Protein AF-A0A0U4FAV2-F1 (afdb_monomer_lite)

Radius of gyration: 11.98 Å; chains: 1; bounding box: 29×25×29 Å

Sequence (83 aa):
MVPISIEAFVNKHCKNNPEENPNQLRKDLKQAVKDKKNGETCFNCGQEIWAIGSAVAYQSCFSCLTGEADSSEDYEINEVCWS

Structure (mmCIF, N/CA/C/O backbone):
data_AF-A0A0U4FAV2-F1
#
_entry.id   AF-A0A0U4FAV2-F1
#
loop_
_atom_site.group_PDB
_atom_site.id
_atom_site.type_symbol
_atom_site.label_atom_id
_atom_site.label_alt_id
_atom_site.label_comp_id
_atom_site.label_asym_id
_atom_site.label_entity_id
_atom_site.label_seq_id
_atom_site.pdbx_PDB_ins_code
_atom_site.Cartn_x
_atom_site.Cartn_y
_atom_site.Cartn_z
_atom_site.occupancy
_atom_site.B_iso_or_equiv
_atom_site.auth_seq_id
_atom_site.auth_comp_id
_atom_site.auth_asym_id
_atom_site.auth_atom_id
_atom_site.pdbx_PDB_model_num
ATOM 1 N N . MET A 1 1 ? -10.835 -2.474 -3.256 1.00 94.06 1 MET A N 1
ATOM 2 C CA . MET A 1 1 ? -9.421 -2.796 -3.480 1.00 94.06 1 MET A CA 1
ATOM 3 C C . MET A 1 1 ? -9.269 -4.276 -3.762 1.00 94.06 1 MET A C 1
ATOM 5 O O . MET A 1 1 ? -9.997 -5.094 -3.206 1.00 94.06 1 MET A O 1
ATOM 9 N N . VAL A 1 2 ? -8.324 -4.607 -4.634 1.00 97.56 2 VAL A N 1
ATOM 10 C CA . VAL A 1 2 ? -7.955 -5.958 -5.039 1.00 97.56 2 VAL A CA 1
ATOM 11 C C . VAL A 1 2 ? -6.775 -6.433 -4.178 1.00 97.56 2 VAL A C 1
ATOM 13 O O . VAL A 1 2 ? -5.725 -5.787 -4.171 1.00 97.56 2 VAL A O 1
ATOM 16 N N . PRO A 1 3 ? -6.891 -7.563 -3.463 1.00 97.94 3 PRO A N 1
ATOM 17 C CA . PRO A 1 3 ? -5.820 -8.050 -2.602 1.00 97.94 3 PRO A CA 1
ATOM 18 C C . PRO A 1 3 ? -4.605 -8.525 -3.425 1.00 97.94 3 PRO A C 1
ATOM 20 O O . PRO A 1 3 ? -4.745 -9.287 -4.386 1.00 97.94 3 PRO A O 1
ATOM 23 N N . ILE A 1 4 ? -3.397 -8.093 -3.044 1.00 98.50 4 ILE A N 1
ATOM 24 C CA . ILE A 1 4 ? -2.114 -8.566 -3.589 1.00 98.50 4 ILE A CA 1
ATOM 25 C C . ILE A 1 4 ? -1.094 -8.875 -2.477 1.00 98.50 4 ILE A C 1
ATOM 27 O O . ILE A 1 4 ? -1.084 -8.257 -1.413 1.00 98.50 4 ILE A O 1
ATOM 31 N N . SER A 1 5 ? -0.189 -9.834 -2.697 1.00 98.69 5 SER A N 1
ATOM 32 C CA . SER A 1 5 ? 0.926 -10.060 -1.766 1.00 98.69 5 SER A CA 1
ATOM 33 C C . SER A 1 5 ? 2.032 -9.014 -1.947 1.00 98.69 5 SER A C 1
ATOM 35 O O . SER A 1 5 ? 2.206 -8.469 -3.038 1.00 98.69 5 SER A O 1
ATOM 37 N N . ILE A 1 6 ? 2.837 -8.785 -0.902 1.00 98.69 6 ILE A N 1
ATOM 38 C CA . ILE A 1 6 ? 3.991 -7.871 -0.971 1.00 98.69 6 ILE A CA 1
ATOM 39 C C . ILE A 1 6 ? 4.925 -8.252 -2.127 1.00 98.69 6 ILE A C 1
ATOM 41 O O . ILE A 1 6 ? 5.247 -7.403 -2.951 1.00 98.69 6 ILE A O 1
ATOM 45 N N . GLU A 1 7 ? 5.323 -9.524 -2.244 1.00 98.62 7 GLU A N 1
ATOM 46 C CA . GLU A 1 7 ? 6.240 -9.946 -3.316 1.00 98.62 7 GLU A CA 1
ATOM 47 C C . GLU A 1 7 ? 5.625 -9.792 -4.713 1.00 98.62 7 GLU A C 1
ATOM 49 O O . GLU A 1 7 ? 6.317 -9.393 -5.647 1.00 98.62 7 GLU A O 1
ATOM 54 N N . ALA A 1 8 ? 4.328 -10.078 -4.880 1.00 98.62 8 ALA A N 1
ATOM 55 C CA . ALA A 1 8 ? 3.669 -9.904 -6.171 1.00 98.62 8 ALA A CA 1
ATOM 56 C C . ALA A 1 8 ? 3.613 -8.424 -6.577 1.00 98.62 8 ALA A C 1
ATOM 58 O O . ALA A 1 8 ? 3.885 -8.104 -7.737 1.00 98.62 8 ALA A O 1
ATOM 59 N N . PHE A 1 9 ? 3.328 -7.525 -5.629 1.00 98.56 9 PHE A N 1
ATOM 60 C CA . PHE A 1 9 ? 3.355 -6.089 -5.887 1.00 98.56 9 PHE A CA 1
ATOM 61 C C . PHE A 1 9 ? 4.770 -5.594 -6.204 1.00 98.56 9 PHE A C 1
ATOM 63 O O . PHE A 1 9 ? 4.946 -4.938 -7.226 1.00 98.56 9 PHE A O 1
ATOM 70 N N . VAL A 1 10 ? 5.783 -5.964 -5.406 1.00 98.62 10 VAL A N 1
ATOM 71 C CA . VAL A 1 10 ? 7.194 -5.599 -5.647 1.00 98.62 10 VAL A CA 1
ATOM 72 C C . VAL A 1 10 ? 7.630 -6.021 -7.050 1.00 98.62 10 VAL A C 1
ATOM 74 O O . VAL A 1 10 ? 8.134 -5.200 -7.813 1.00 98.62 10 VAL A O 1
ATOM 77 N N . ASN A 1 11 ? 7.365 -7.271 -7.440 1.00 98.31 11 ASN A N 1
ATOM 78 C CA . ASN A 1 11 ? 7.718 -7.769 -8.770 1.00 98.31 11 ASN A CA 1
ATOM 79 C C . ASN A 1 11 ? 7.012 -6.990 -9.890 1.00 98.31 11 ASN A C 1
ATOM 81 O O . ASN A 1 11 ? 7.633 -6.651 -10.897 1.00 98.31 11 ASN A O 1
ATOM 85 N N . LYS A 1 12 ? 5.713 -6.700 -9.731 1.00 98.06 12 LYS A N 1
ATOM 86 C CA . LYS A 1 12 ? 4.930 -5.949 -10.722 1.00 98.06 12 LYS A CA 1
ATOM 87 C C . LYS A 1 12 ? 5.401 -4.498 -10.835 1.00 98.06 12 LYS A C 1
ATOM 89 O O . LYS A 1 12 ? 5.503 -3.986 -11.946 1.00 98.06 12 LYS A O 1
ATOM 94 N N . HIS A 1 13 ? 5.678 -3.856 -9.704 1.00 97.69 13 HIS A N 1
ATOM 95 C CA . HIS A 1 13 ? 6.083 -2.460 -9.620 1.00 97.69 13 HIS A CA 1
ATOM 96 C C . HIS A 1 13 ? 7.496 -2.259 -10.180 1.00 97.69 13 HIS A C 1
ATOM 98 O O . HIS A 1 13 ? 7.667 -1.489 -11.118 1.00 97.69 13 HIS A O 1
ATOM 104 N N . CYS A 1 14 ? 8.490 -3.018 -9.710 1.00 97.88 14 CYS A N 1
ATOM 105 C CA . CYS A 1 14 ? 9.876 -2.896 -10.180 1.00 97.88 14 CYS A CA 1
ATOM 106 C C . CYS A 1 14 ? 10.059 -3.316 -11.649 1.00 97.88 14 CYS A C 1
ATOM 108 O O . CYS A 1 14 ? 10.987 -2.860 -12.308 1.00 97.88 14 CYS A O 1
ATOM 110 N N . LYS A 1 15 ? 9.172 -4.158 -12.204 1.00 97.81 15 LYS A N 1
ATOM 111 C CA . LYS A 1 15 ? 9.169 -4.444 -13.650 1.00 97.81 15 LYS A CA 1
ATOM 112 C C . LYS A 1 15 ? 8.865 -3.194 -14.485 1.00 97.81 15 LYS A C 1
ATOM 114 O O . LYS A 1 15 ? 9.385 -3.072 -15.590 1.00 97.81 15 LYS A O 1
ATOM 119 N N . ASN A 1 16 ? 8.009 -2.310 -13.977 1.00 97.12 16 ASN A N 1
ATOM 120 C CA . ASN A 1 16 ? 7.602 -1.086 -14.664 1.00 97.12 16 ASN A CA 1
ATOM 121 C C . ASN A 1 16 ? 8.453 0.131 -14.259 1.00 97.12 16 ASN A C 1
ATOM 123 O O . ASN A 1 16 ? 8.532 1.071 -15.040 1.00 97.12 16 ASN A O 1
ATOM 127 N N . ASN A 1 17 ? 9.101 0.082 -13.090 1.00 96.69 17 ASN A N 1
ATOM 128 C CA . ASN A 1 17 ? 9.975 1.122 -12.542 1.00 96.69 17 ASN A CA 1
ATOM 129 C C . ASN A 1 17 ? 11.358 0.503 -12.231 1.00 96.69 17 ASN A C 1
ATOM 131 O O . ASN A 1 17 ? 11.606 0.096 -11.093 1.00 96.69 17 ASN A O 1
ATOM 135 N N . PRO A 1 18 ? 12.234 0.315 -13.237 1.00 94.88 18 PRO A N 1
ATOM 136 C CA . PRO A 1 18 ? 13.499 -0.413 -13.084 1.00 94.88 18 PRO A CA 1
ATOM 137 C C . PRO A 1 18 ? 14.527 0.279 -12.172 1.00 94.88 18 PRO A C 1
ATOM 139 O O . PRO A 1 18 ? 15.470 -0.366 -11.715 1.00 94.88 18 PRO A O 1
ATOM 142 N N . GLU A 1 19 ? 14.366 1.574 -11.913 1.00 96.88 19 GLU A N 1
ATOM 143 C CA . GLU A 1 19 ? 15.151 2.357 -10.956 1.00 96.88 19 GLU A CA 1
ATOM 144 C C . GLU A 1 19 ? 14.759 2.113 -9.490 1.00 96.88 19 GLU A C 1
ATOM 146 O O . GLU A 1 19 ? 15.534 2.435 -8.588 1.00 96.88 19 GLU A O 1
ATOM 151 N N . GLU A 1 20 ? 13.584 1.527 -9.247 1.00 97.12 20 GLU A N 1
ATOM 152 C CA . GLU A 1 20 ? 13.080 1.244 -7.907 1.00 97.12 20 GLU A CA 1
ATOM 153 C C . GLU A 1 20 ? 13.910 0.145 -7.231 1.00 97.12 20 GLU A C 1
ATOM 155 O O . GLU A 1 20 ? 14.215 -0.895 -7.823 1.00 97.12 20 GLU A O 1
ATOM 160 N N . ASN A 1 21 ? 14.240 0.325 -5.950 1.00 97.88 21 ASN A N 1
ATOM 161 C CA . ASN A 1 21 ? 14.980 -0.686 -5.203 1.00 97.88 21 ASN A CA 1
ATOM 162 C C . ASN A 1 21 ? 14.008 -1.708 -4.580 1.00 97.88 21 ASN A C 1
ATOM 164 O O . ASN A 1 21 ? 13.350 -1.395 -3.584 1.00 97.88 21 ASN A O 1
ATOM 168 N N . PRO A 1 22 ? 13.976 -2.971 -5.049 1.00 98.19 22 PRO A N 1
ATOM 169 C CA . PRO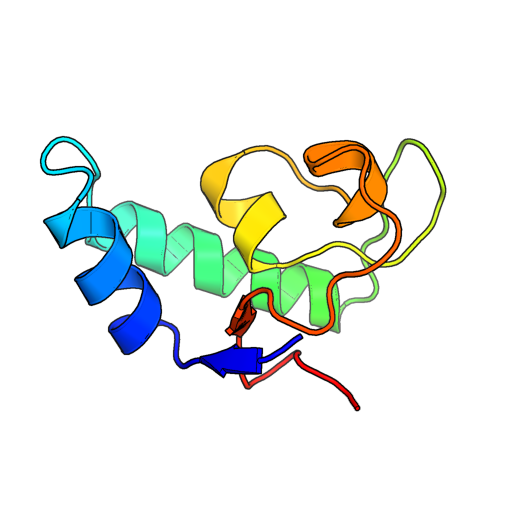 A 1 22 ? 12.995 -3.953 -4.585 1.00 98.19 22 PRO A CA 1
ATOM 170 C C . PRO A 1 22 ? 13.134 -4.295 -3.096 1.00 98.19 22 PRO A C 1
ATOM 172 O O . PRO A 1 22 ? 12.155 -4.659 -2.444 1.00 98.19 22 PRO A O 1
ATOM 175 N N . ASN A 1 23 ? 14.341 -4.194 -2.530 1.00 98.38 23 ASN A N 1
ATOM 176 C CA . ASN A 1 23 ? 14.558 -4.465 -1.110 1.00 98.38 23 ASN A CA 1
ATOM 177 C C . ASN A 1 23 ? 14.041 -3.330 -0.228 1.00 98.38 23 ASN A C 1
ATOM 179 O O . ASN A 1 23 ? 13.501 -3.606 0.845 1.00 98.38 23 ASN A O 1
ATOM 183 N N . GLN A 1 24 ? 14.194 -2.088 -0.689 1.00 98.50 24 GLN A N 1
ATOM 184 C CA . GLN A 1 24 ? 13.685 -0.914 0.008 1.00 98.50 24 GLN A CA 1
ATOM 185 C C . GLN A 1 24 ? 12.155 -0.879 -0.069 1.00 98.50 24 GLN A C 1
ATOM 187 O O . GLN A 1 24 ? 1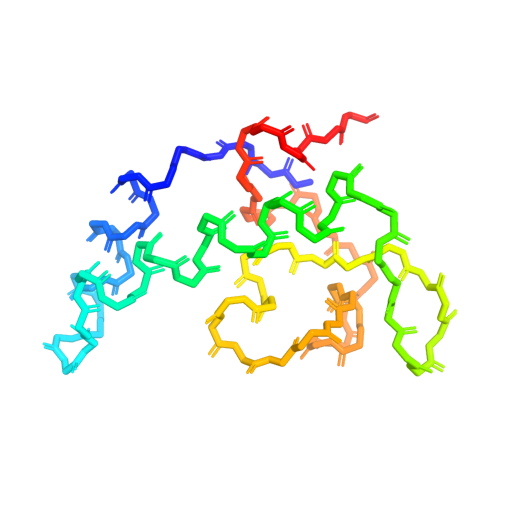1.511 -0.916 0.976 1.00 98.50 24 GLN A O 1
ATOM 192 N N . LEU A 1 25 ? 11.579 -1.026 -1.267 1.00 98.56 25 LEU A N 1
ATOM 193 C CA . LEU A 1 25 ? 10.128 -1.106 -1.458 1.00 98.56 25 LEU A CA 1
ATOM 194 C C . LEU A 1 25 ? 9.483 -2.203 -0.594 1.00 98.56 25 LEU A C 1
ATOM 196 O O . LEU A 1 25 ? 8.466 -1.983 0.060 1.00 98.56 25 LEU A O 1
ATOM 200 N N . ARG A 1 26 ? 10.094 -3.394 -0.518 1.00 98.75 26 ARG A N 1
ATOM 201 C CA . ARG A 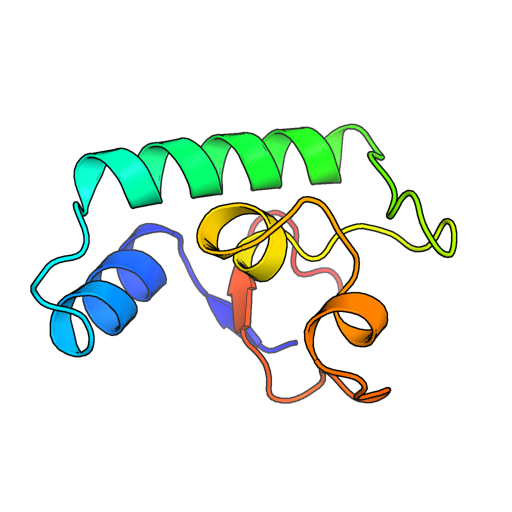1 26 ? 9.611 -4.477 0.357 1.00 98.75 26 ARG A CA 1
ATOM 202 C C . ARG A 1 26 ? 9.606 -4.076 1.834 1.00 98.75 26 ARG A C 1
ATOM 204 O O . ARG A 1 26 ? 8.707 -4.482 2.571 1.00 98.75 26 ARG A O 1
ATOM 211 N N . LYS A 1 27 ? 10.633 -3.356 2.291 1.00 98.75 27 LYS A N 1
ATOM 212 C CA . LYS A 1 27 ? 10.730 -2.882 3.677 1.00 98.75 27 LYS A CA 1
ATOM 213 C C . LYS A 1 27 ? 9.640 -1.850 3.964 1.00 98.75 27 LYS A C 1
ATOM 215 O O . LYS A 1 27 ? 8.974 -1.969 4.990 1.00 98.75 27 LYS A O 1
ATOM 220 N N . ASP A 1 28 ? 9.425 -0.923 3.042 1.00 98.69 28 ASP A N 1
ATOM 221 C CA . ASP A 1 28 ? 8.452 0.158 3.197 1.00 98.69 28 ASP A CA 1
ATOM 222 C C . ASP A 1 28 ? 7.016 -0.376 3.172 1.00 98.69 28 ASP A C 1
ATOM 224 O O . ASP A 1 28 ? 6.217 -0.020 4.033 1.00 98.69 28 ASP A O 1
ATOM 228 N N . LEU A 1 29 ? 6.714 -1.355 2.312 1.00 98.81 29 LEU A N 1
ATOM 229 C CA . LEU A 1 29 ? 5.422 -2.055 2.321 1.00 98.81 29 LEU A CA 1
ATOM 230 C C . LEU A 1 29 ? 5.156 -2.777 3.646 1.00 98.81 29 LEU A C 1
ATOM 232 O O . LEU A 1 29 ? 4.054 -2.697 4.183 1.00 98.81 29 LEU A O 1
ATOM 236 N N . LYS A 1 30 ? 6.155 -3.472 4.208 1.00 98.75 30 LYS A N 1
ATOM 237 C CA . LYS A 1 30 ? 6.010 -4.130 5.520 1.00 98.75 30 LYS A CA 1
ATOM 238 C C . LYS A 1 30 ? 5.747 -3.121 6.635 1.00 98.75 30 LYS A C 1
ATOM 240 O O . LYS A 1 30 ? 4.981 -3.419 7.550 1.00 98.75 30 LYS A O 1
ATOM 245 N N . GLN A 1 31 ? 6.390 -1.959 6.563 1.00 98.75 31 GLN A N 1
ATOM 246 C CA . GLN A 1 31 ? 6.191 -0.884 7.524 1.00 98.75 31 GLN A CA 1
ATOM 247 C C . GLN A 1 31 ? 4.783 -0.289 7.384 1.00 98.75 31 GLN A C 1
ATOM 249 O O . GLN A 1 31 ? 4.038 -0.314 8.356 1.00 98.75 31 GLN A O 1
ATOM 254 N N . ALA A 1 32 ? 4.350 0.070 6.174 1.00 98.50 32 ALA A N 1
ATOM 255 C CA . ALA A 1 32 ? 3.010 0.600 5.922 1.00 98.50 32 ALA A CA 1
ATOM 256 C C . ALA A 1 32 ? 1.885 -0.380 6.315 1.00 98.50 32 ALA A C 1
ATOM 258 O O . ALA A 1 32 ? 0.864 0.025 6.865 1.00 98.50 32 ALA A O 1
ATO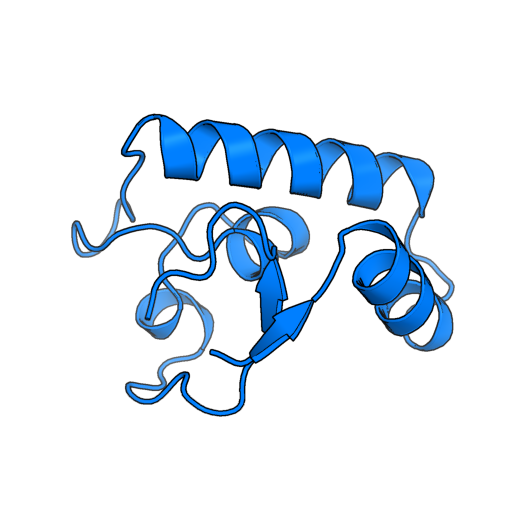M 259 N N . VAL A 1 33 ? 2.078 -1.688 6.101 1.00 98.62 33 VAL A N 1
ATOM 260 C CA . VAL A 1 33 ? 1.160 -2.734 6.591 1.00 98.62 33 VAL A CA 1
ATOM 261 C 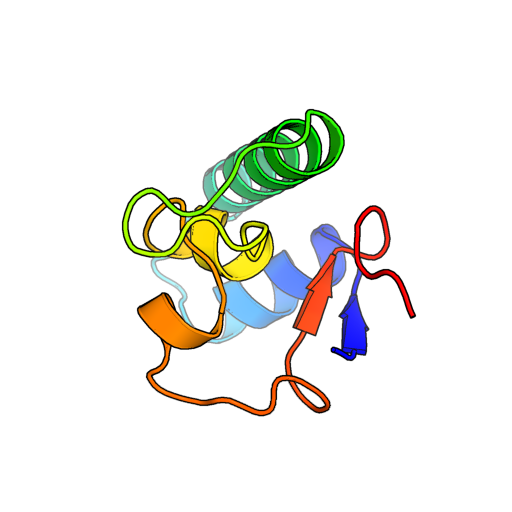C . VAL A 1 33 ? 1.070 -2.725 8.115 1.00 98.62 33 VAL A C 1
ATOM 263 O O . VAL A 1 33 ? -0.022 -2.845 8.669 1.00 98.62 33 VAL A O 1
ATOM 266 N N . LYS A 1 34 ? 2.206 -2.607 8.809 1.00 98.62 34 LYS A N 1
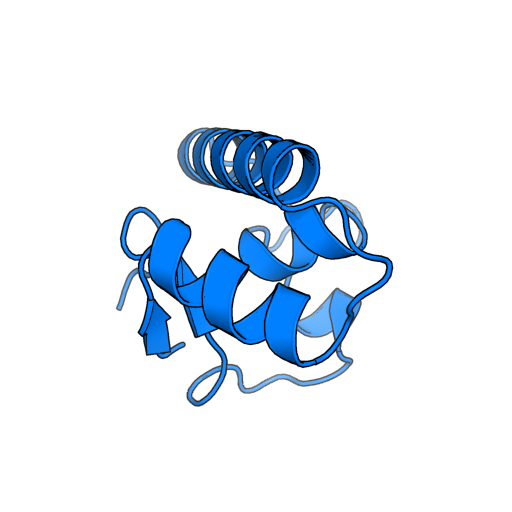ATOM 267 C CA . LYS A 1 34 ? 2.241 -2.527 10.273 1.00 98.62 34 LYS A CA 1
ATOM 268 C C . LYS A 1 34 ? 1.542 -1.260 10.769 1.00 98.62 34 LYS A C 1
ATOM 270 O O . LYS A 1 34 ? 0.762 -1.347 11.709 1.00 98.62 34 LYS A O 1
ATOM 275 N N . ASP A 1 35 ? 1.797 -0.128 10.130 1.00 98.31 35 ASP A N 1
ATOM 276 C CA . ASP A 1 35 ? 1.214 1.169 10.478 1.00 98.31 35 ASP A CA 1
ATOM 277 C C . ASP A 1 35 ? -0.308 1.141 10.314 1.00 98.31 35 ASP A C 1
ATOM 279 O O . ASP A 1 35 ? -1.043 1.448 11.253 1.00 98.31 35 ASP A O 1
ATOM 283 N N . LYS A 1 36 ? -0.797 0.605 9.191 1.00 97.81 36 LYS A N 1
ATOM 284 C CA . LYS A 1 36 ? -2.233 0.412 8.964 1.00 97.81 36 LYS A CA 1
ATOM 285 C C . LYS A 1 36 ? -2.865 -0.516 10.009 1.00 97.81 36 LYS A C 1
ATOM 287 O O . LYS A 1 36 ? -3.900 -0.186 10.575 1.00 97.81 36 LYS A O 1
ATOM 292 N N . LYS A 1 37 ? -2.214 -1.635 10.356 1.00 97.75 37 LYS A N 1
ATOM 293 C CA . LYS A 1 37 ? -2.675 -2.534 11.440 1.00 97.75 37 LYS A CA 1
ATOM 294 C C . LYS A 1 37 ? -2.705 -1.868 12.818 1.00 97.75 37 LYS A C 1
ATOM 296 O O . LYS A 1 37 ? -3.484 -2.294 13.666 1.00 97.75 37 LYS A O 1
ATOM 301 N N . ASN A 1 38 ? -1.865 -0.861 13.050 1.00 98.06 38 ASN A N 1
ATOM 302 C CA . ASN A 1 38 ? -1.844 -0.094 14.295 1.00 98.06 38 ASN A CA 1
ATOM 303 C C . ASN A 1 38 ? -2.893 1.032 14.324 1.00 98.06 38 ASN A C 1
ATOM 305 O O . ASN A 1 38 ? -3.003 1.715 15.339 1.00 98.06 38 ASN A O 1
ATOM 309 N N . GLY A 1 39 ? -3.671 1.210 13.251 1.00 97.12 39 GLY A N 1
ATOM 310 C CA . GLY A 1 39 ? -4.697 2.245 13.159 1.00 97.12 39 GLY A CA 1
ATOM 311 C C . GLY A 1 39 ? -4.147 3.624 12.801 1.00 97.12 39 GLY A C 1
ATOM 312 O O . GLY A 1 39 ? -4.781 4.627 13.125 1.00 97.12 39 GLY A O 1
ATOM 313 N N . GLU A 1 40 ? -2.977 3.696 12.159 1.00 97.94 40 GLU A N 1
ATOM 314 C CA . GLU A 1 40 ? -2.479 4.955 11.604 1.00 97.94 40 GLU A CA 1
ATOM 315 C C . GLU A 1 40 ? -3.462 5.505 10.559 1.00 97.94 40 GLU A C 1
ATOM 317 O O . GLU A 1 40 ? -4.041 4.771 9.751 1.00 97.94 40 GLU A O 1
ATOM 322 N N . THR A 1 41 ? -3.653 6.824 10.571 1.00 97.94 41 THR A N 1
ATOM 323 C CA . THR A 1 41 ? -4.644 7.510 9.732 1.00 97.94 41 THR A CA 1
ATOM 324 C C . THR A 1 41 ? -4.001 8.591 8.873 1.00 97.94 41 THR A C 1
ATOM 326 O O . THR A 1 41 ? -2.915 9.103 9.149 1.00 97.94 41 THR A O 1
ATOM 329 N N . CYS A 1 42 ? -4.677 8.944 7.786 1.00 97.75 42 CYS A N 1
ATOM 330 C CA . CYS A 1 42 ? -4.293 10.030 6.908 1.00 97.75 42 CYS A CA 1
ATOM 331 C C . CYS A 1 42 ? -4.354 11.357 7.663 1.00 97.75 42 CYS A C 1
ATOM 333 O O . CYS A 1 42 ? -5.426 11.790 8.083 1.00 97.75 42 CYS A O 1
ATOM 335 N N . PHE A 1 43 ? -3.220 12.051 7.749 1.00 94.31 43 PHE A N 1
ATOM 336 C CA . PHE A 1 43 ? -3.127 13.344 8.428 1.00 94.31 43 PHE A CA 1
ATOM 337 C C . PHE A 1 43 ? -4.108 14.398 7.882 1.00 94.31 43 PHE A C 1
ATOM 339 O O . PHE A 1 43 ? -4.571 15.256 8.626 1.00 94.31 43 PHE A O 1
ATOM 346 N N . ASN A 1 44 ? -4.441 14.334 6.588 1.00 95.62 44 ASN A N 1
ATOM 347 C CA . ASN A 1 44 ? -5.285 15.335 5.940 1.00 95.62 44 ASN A CA 1
ATOM 348 C C . ASN A 1 44 ? -6.788 15.156 6.222 1.00 95.62 44 ASN A C 1
ATOM 350 O O . ASN A 1 44 ? -7.510 16.142 6.327 1.00 95.62 44 ASN A O 1
ATOM 354 N N . CYS A 1 45 ? -7.278 13.916 6.316 1.00 96.88 45 CYS A N 1
ATOM 355 C CA . CYS A 1 45 ? -8.722 13.648 6.384 1.00 96.88 45 CYS A CA 1
ATOM 356 C C . CYS A 1 45 ? -9.152 12.664 7.482 1.00 96.88 45 CYS A C 1
ATOM 358 O O . CYS A 1 45 ? -10.346 12.427 7.647 1.00 96.88 45 CYS A O 1
ATOM 360 N N . GLY A 1 46 ? -8.208 12.074 8.218 1.00 97.19 46 GLY A N 1
ATOM 361 C CA . GLY A 1 46 ? -8.474 11.112 9.290 1.00 97.19 46 GLY A CA 1
ATOM 362 C C . GLY A 1 46 ? -8.952 9.733 8.826 1.00 97.19 46 GLY A C 1
ATOM 363 O O . GLY A 1 46 ? -9.181 8.867 9.665 1.00 97.19 46 GLY A O 1
ATOM 364 N N . GLN A 1 47 ? -9.100 9.498 7.518 1.00 96.50 47 GLN A N 1
ATOM 365 C CA . GLN A 1 47 ? -9.386 8.163 6.992 1.00 96.50 47 GLN A CA 1
ATOM 366 C C . GLN A 1 47 ? -8.197 7.229 7.198 1.00 96.50 47 GLN A C 1
ATOM 368 O O . GLN A 1 47 ? -7.055 7.672 7.292 1.00 96.50 47 GLN A O 1
ATOM 373 N N . GLU A 1 48 ? -8.456 5.930 7.207 1.00 96.44 48 GLU A N 1
ATOM 374 C CA . GLU A 1 48 ? -7.400 4.928 7.237 1.00 96.44 48 GLU A CA 1
ATOM 375 C C . GLU A 1 48 ? -6.419 5.089 6.064 1.00 96.44 48 GLU A C 1
ATOM 377 O O . GLU A 1 48 ? -6.805 5.436 4.942 1.00 96.44 48 GLU A O 1
ATOM 382 N N . ILE A 1 49 ? -5.132 4.852 6.325 1.00 98.12 49 ILE A N 1
ATOM 383 C CA . ILE A 1 49 ? -4.110 4.916 5.281 1.00 98.12 49 ILE A CA 1
ATOM 384 C C . ILE A 1 49 ? -4.280 3.797 4.246 1.00 98.12 49 ILE A C 1
ATOM 386 O O . ILE A 1 49 ? -4.740 2.697 4.543 1.00 98.12 49 ILE A O 1
ATOM 390 N N . TRP A 1 50 ? -3.844 4.058 3.017 1.00 98.00 50 TRP A N 1
ATOM 391 C CA . TRP A 1 50 ? -3.683 3.031 1.991 1.00 98.00 50 TRP A CA 1
ATOM 392 C C . TRP A 1 50 ? -2.238 2.534 2.042 1.00 98.00 50 TRP A C 1
ATOM 394 O O . TRP A 1 50 ? -1.319 3.326 1.826 1.00 98.00 50 TRP A O 1
ATOM 404 N N . ALA A 1 51 ? -2.005 1.262 2.380 1.00 98.44 51 ALA A N 1
ATOM 405 C CA . ALA A 1 51 ? -0.660 0.794 2.723 1.00 98.44 51 ALA A CA 1
ATOM 406 C C . ALA A 1 51 ? 0.275 0.797 1.506 1.00 98.44 51 ALA A C 1
ATOM 408 O O . ALA A 1 51 ? 1.413 1.253 1.616 1.00 98.44 51 ALA A O 1
ATOM 409 N N . ILE A 1 52 ? -0.210 0.372 0.334 1.00 98.50 52 ILE A N 1
ATOM 410 C CA . ILE A 1 52 ? 0.563 0.481 -0.914 1.00 98.50 52 ILE A CA 1
ATOM 411 C C . ILE A 1 52 ? 0.920 1.938 -1.210 1.00 98.50 52 ILE A C 1
ATOM 413 O O . ILE A 1 52 ? 2.097 2.251 -1.379 1.00 98.50 52 ILE A O 1
ATOM 417 N N . GLY A 1 53 ? -0.074 2.827 -1.221 1.00 97.88 53 GLY A N 1
ATOM 418 C CA . GLY A 1 53 ? 0.131 4.254 -1.464 1.00 97.88 53 GLY A CA 1
ATOM 419 C C . GLY A 1 53 ? 1.117 4.898 -0.489 1.00 97.88 53 GLY A C 1
ATOM 420 O O . GLY A 1 53 ? 1.989 5.668 -0.885 1.00 97.88 53 GLY A O 1
ATOM 421 N N . SER A 1 54 ? 1.030 4.508 0.781 1.00 98.00 54 SER A N 1
ATOM 422 C CA . SER A 1 54 ? 1.902 4.997 1.850 1.00 98.00 54 SER A CA 1
ATOM 423 C C . SER A 1 54 ? 3.351 4.542 1.699 1.00 98.00 54 SER A C 1
ATOM 425 O O . SER A 1 54 ? 4.251 5.280 2.086 1.00 98.00 54 SER A O 1
ATOM 427 N N . ALA A 1 55 ? 3.586 3.363 1.121 1.00 98.19 55 ALA A N 1
ATOM 428 C CA . ALA A 1 55 ? 4.931 2.858 0.861 1.00 98.19 55 ALA A CA 1
ATOM 429 C C . ALA A 1 55 ? 5.589 3.492 -0.375 1.00 98.19 55 ALA A C 1
ATOM 431 O O . ALA A 1 55 ? 6.809 3.608 -0.407 1.00 98.19 55 ALA A O 1
ATOM 432 N N . VAL A 1 56 ? 4.805 3.877 -1.390 1.00 97.25 56 VAL A N 1
ATOM 433 C CA . VAL A 1 56 ? 5.337 4.417 -2.660 1.00 97.25 56 VAL A CA 1
ATOM 434 C C . VAL A 1 56 ? 5.383 5.943 -2.710 1.00 97.25 56 VAL A C 1
ATOM 436 O O . VAL A 1 56 ? 6.102 6.508 -3.529 1.00 97.25 56 VAL A O 1
ATOM 439 N N . ALA A 1 57 ? 4.596 6.618 -1.874 1.00 95.88 57 ALA A N 1
ATOM 440 C CA . ALA A 1 57 ? 4.472 8.067 -1.887 1.00 95.88 57 ALA A CA 1
ATOM 441 C C . ALA A 1 57 ? 4.550 8.637 -0.467 1.00 95.88 57 ALA A C 1
ATOM 443 O O . ALA A 1 57 ? 5.636 8.915 0.036 1.00 95.88 57 ALA A O 1
ATOM 444 N N . TYR A 1 58 ? 3.406 8.841 0.182 1.00 94.50 58 TYR A N 1
ATOM 445 C CA . TYR A 1 58 ? 3.316 9.449 1.506 1.00 94.50 58 TYR A CA 1
ATOM 446 C C . TYR A 1 58 ? 2.207 8.795 2.325 1.00 94.50 58 TYR A C 1
ATOM 448 O O . TYR A 1 58 ? 1.206 8.342 1.774 1.00 94.50 58 TYR A O 1
ATOM 456 N N . GLN A 1 59 ? 2.381 8.765 3.649 1.00 95.69 59 GLN A N 1
ATOM 457 C CA . GLN A 1 59 ? 1.461 8.122 4.590 1.00 95.69 59 GLN A CA 1
ATOM 458 C C . GLN A 1 59 ? 0.076 8.793 4.567 1.00 95.69 59 GLN A C 1
ATOM 460 O O . GLN A 1 59 ? -0.161 9.812 5.221 1.00 95.69 59 GLN A O 1
ATOM 465 N N . SER A 1 60 ? -0.835 8.271 3.745 1.00 97.81 60 SER A N 1
ATOM 466 C CA . SER A 1 60 ? -2.144 8.867 3.461 1.00 97.81 60 SER A CA 1
ATOM 467 C C . SER A 1 60 ? -3.140 7.849 2.916 1.00 97.81 60 SER A C 1
ATOM 469 O O . SER A 1 60 ? -2.779 6.744 2.514 1.00 97.81 60 SER A O 1
ATOM 471 N N . CYS A 1 61 ? -4.423 8.214 2.943 1.00 97.94 61 CYS A N 1
ATOM 472 C CA . CYS A 1 61 ? -5.489 7.396 2.378 1.00 97.94 61 CYS A CA 1
ATOM 473 C C . CYS A 1 61 ? -5.472 7.462 0.846 1.00 97.94 61 CYS A C 1
ATOM 475 O O . CYS A 1 61 ? -4.909 8.389 0.256 1.00 97.94 61 CYS A O 1
ATOM 477 N N . PHE A 1 62 ? -6.145 6.501 0.215 1.00 97.62 62 PHE A N 1
ATOM 478 C CA . PHE A 1 62 ? -6.281 6.419 -1.238 1.00 97.62 62 PHE A CA 1
ATOM 479 C C . PHE A 1 62 ? -6.780 7.733 -1.851 1.00 97.62 62 PHE A C 1
ATOM 481 O O . PHE A 1 62 ? -6.093 8.316 -2.681 1.00 97.62 62 PHE A O 1
ATOM 488 N N . SER A 1 63 ? -7.905 8.269 -1.368 1.00 97.56 63 SER A N 1
ATOM 489 C CA . SER A 1 63 ? -8.515 9.463 -1.961 1.00 97.56 63 SER A CA 1
ATOM 490 C C . SER A 1 63 ? -7.658 10.718 -1.859 1.00 97.56 63 SER A C 1
ATOM 492 O O . SER A 1 63 ? -7.700 11.557 -2.752 1.00 97.56 63 SER A O 1
ATOM 494 N N . CYS A 1 64 ? -6.858 10.864 -0.801 1.00 97.69 64 CYS A N 1
ATOM 495 C CA . CYS A 1 64 ? -5.920 11.985 -0.705 1.00 97.69 64 CYS A CA 1
ATOM 496 C C . CYS A 1 64 ? -4.712 11.815 -1.636 1.00 97.69 64 CYS A C 1
ATOM 498 O O . CYS A 1 64 ? -4.158 12.817 -2.075 1.00 97.69 64 CYS A O 1
ATOM 500 N N . LEU A 1 65 ? -4.317 10.573 -1.933 1.00 97.06 65 LEU A N 1
ATOM 501 C CA . LEU A 1 65 ? -3.212 10.259 -2.837 1.00 97.06 65 LEU A CA 1
ATOM 502 C C . LEU A 1 65 ? -3.595 10.397 -4.316 1.00 97.06 65 LEU A C 1
ATOM 504 O O . LEU A 1 65 ? -2.812 10.934 -5.097 1.00 97.06 65 LEU A O 1
ATOM 508 N N . THR A 1 66 ? -4.775 9.909 -4.698 1.00 96.56 66 THR A N 1
ATOM 509 C CA . THR A 1 66 ? -5.205 9.803 -6.104 1.00 96.56 66 THR A CA 1
ATOM 510 C C . THR A 1 66 ? -6.208 10.879 -6.515 1.00 96.56 66 THR A C 1
ATOM 512 O O . THR A 1 66 ? -6.325 11.191 -7.696 1.00 96.56 66 THR A O 1
ATOM 515 N N . GLY A 1 67 ? -6.932 11.466 -5.557 1.00 97.00 67 GLY A N 1
ATOM 516 C CA . GLY A 1 67 ? -8.098 12.313 -5.824 1.00 97.00 67 GLY A CA 1
ATOM 517 C C . GLY A 1 67 ? -9.371 11.525 -6.160 1.00 97.00 67 GLY A C 1
ATOM 518 O O . GLY A 1 67 ? -10.405 12.132 -6.438 1.00 97.00 67 GLY A O 1
ATOM 519 N N . GLU A 1 68 ? -9.320 10.193 -6.126 1.00 96.88 68 GLU A N 1
ATOM 520 C CA . GLU A 1 68 ? -10.426 9.311 -6.497 1.00 96.88 68 GLU A CA 1
ATOM 521 C C . GLU A 1 68 ? -11.175 8.798 -5.261 1.00 96.88 68 GLU A C 1
ATOM 523 O O . GLU A 1 68 ? -10.606 8.582 -4.189 1.00 96.88 68 GLU A O 1
ATOM 528 N N . ALA A 1 69 ? -12.486 8.602 -5.393 1.00 93.88 69 ALA A N 1
ATOM 529 C CA . ALA A 1 69 ? -13.324 8.094 -4.306 1.00 93.88 69 ALA A CA 1
ATOM 530 C C . ALA A 1 69 ? -13.474 6.565 -4.328 1.00 93.88 69 ALA A C 1
ATOM 532 O O . ALA A 1 69 ? -13.728 5.960 -3.288 1.00 93.88 69 ALA A O 1
ATOM 533 N N . ASP A 1 70 ? -13.335 5.949 -5.503 1.00 94.88 70 ASP A N 1
ATOM 534 C CA . ASP A 1 70 ? -13.495 4.512 -5.693 1.00 94.88 70 ASP A CA 1
ATOM 535 C C . ASP A 1 70 ? -12.124 3.855 -5.837 1.00 94.88 70 ASP A C 1
ATOM 537 O O . ASP A 1 70 ? -11.369 4.199 -6.734 1.00 94.88 70 ASP A O 1
ATOM 541 N N . SER A 1 71 ? -11.822 2.923 -4.936 1.00 94.94 71 SER A N 1
ATOM 542 C CA . SER A 1 71 ? -10.591 2.123 -4.936 1.00 94.94 71 SER A CA 1
ATOM 543 C C . SER A 1 71 ? -10.877 0.646 -5.204 1.00 94.94 71 SER A C 1
ATOM 545 O O . SER A 1 71 ? -10.098 -0.236 -4.832 1.00 94.94 71 SER A O 1
ATOM 547 N N . SER A 1 72 ? -12.059 0.319 -5.736 1.00 95.50 72 SER A N 1
ATOM 548 C CA . SER A 1 72 ? -12.516 -1.060 -5.913 1.00 95.50 72 SER A CA 1
ATOM 549 C C . SER A 1 72 ? -11.560 -1.879 -6.786 1.00 95.50 72 SER A C 1
ATOM 551 O O . SER A 1 72 ? -11.281 -3.026 -6.428 1.00 95.50 72 SER A O 1
ATOM 553 N N . GLU A 1 73 ? -10.983 -1.265 -7.820 1.00 95.62 73 GLU A N 1
ATOM 554 C CA . GLU A 1 73 ? -10.061 -1.885 -8.783 1.00 95.62 73 GLU A CA 1
ATOM 555 C C . GLU A 1 73 ? -8.570 -1.753 -8.411 1.00 95.62 73 GLU A C 1
ATOM 557 O O . GLU A 1 73 ? -7.721 -2.427 -8.998 1.00 95.62 73 GLU A O 1
ATOM 562 N N . ASP A 1 74 ? -8.239 -0.945 -7.402 1.00 96.75 74 ASP A N 1
ATOM 563 C CA . ASP A 1 74 ? -6.859 -0.691 -6.982 1.00 96.75 74 ASP A CA 1
ATOM 564 C C . ASP A 1 74 ? -6.315 -1.745 -6.035 1.00 96.75 74 ASP A C 1
ATOM 566 O O . ASP A 1 74 ? -7.027 -2.284 -5.188 1.00 96.75 74 ASP A O 1
ATOM 570 N N . TYR A 1 75 ? -5.017 -2.018 -6.130 1.00 97.75 75 TYR A N 1
ATOM 571 C CA . TYR A 1 75 ? -4.386 -3.001 -5.262 1.00 97.75 75 TYR A CA 1
ATOM 572 C C . TYR A 1 75 ? -4.275 -2.529 -3.807 1.00 97.75 75 TYR A C 1
ATOM 574 O O . TYR A 1 75 ? -4.017 -1.361 -3.524 1.00 97.75 75 TYR A O 1
ATOM 582 N N . GLU A 1 76 ? -4.350 -3.481 -2.881 1.00 98.25 76 GLU A N 1
ATOM 583 C CA . GLU A 1 76 ? -3.918 -3.317 -1.490 1.00 98.25 76 GLU A CA 1
ATOM 584 C C . GLU A 1 76 ? -3.290 -4.612 -0.971 1.00 98.25 76 GLU A C 1
ATOM 586 O O . GLU A 1 76 ? -3.589 -5.708 -1.453 1.00 98.25 76 GLU A O 1
ATOM 591 N N . ILE A 1 77 ? -2.393 -4.505 0.010 1.00 98.56 77 ILE A N 1
ATOM 592 C CA . ILE A 1 77 ? -1.718 -5.675 0.570 1.00 98.56 77 ILE A CA 1
ATOM 593 C C . ILE A 1 77 ? -2.715 -6.592 1.282 1.00 98.56 77 ILE A C 1
ATOM 595 O O . ILE A 1 77 ? -3.438 -6.150 2.170 1.00 98.56 77 ILE A O 1
ATOM 599 N N . ASN A 1 78 ? -2.688 -7.891 0.953 1.00 97.56 78 ASN A N 1
ATOM 600 C CA . ASN A 1 78 ? -3.578 -8.939 1.484 1.00 97.56 78 ASN A CA 1
ATOM 601 C C . ASN A 1 78 ? -3.841 -8.837 2.994 1.00 97.56 78 ASN A C 1
ATOM 603 O O . ASN A 1 78 ? -4.952 -9.064 3.453 1.00 97.56 78 ASN A O 1
ATOM 607 N N . GLU A 1 79 ? -2.806 -8.523 3.773 1.00 97.62 79 GLU A N 1
ATOM 608 C CA . GLU A 1 79 ? -2.862 -8.478 5.236 1.00 97.62 79 GLU A CA 1
ATOM 609 C C . GLU A 1 79 ? -3.738 -7.347 5.797 1.00 97.62 79 GLU A C 1
ATOM 611 O O . GLU A 1 79 ? -4.105 -7.381 6.972 1.00 97.62 79 GLU A O 1
ATOM 616 N N . VAL A 1 80 ? -4.018 -6.333 4.979 1.00 97.00 80 VAL A N 1
ATOM 617 C CA . VAL A 1 80 ? -4.738 -5.103 5.340 1.00 97.00 80 VAL A CA 1
ATOM 618 C C . VAL A 1 80 ? -5.752 -4.683 4.270 1.00 97.00 80 VAL A C 1
ATOM 620 O O . VAL A 1 80 ? -6.240 -3.554 4.270 1.00 97.00 80 VAL A O 1
ATOM 623 N N . CYS A 1 81 ? -6.059 -5.582 3.335 1.00 94.75 81 CYS A N 1
ATOM 624 C CA . CYS A 1 81 ? -7.100 -5.411 2.331 1.00 94.75 81 CYS A CA 1
ATOM 625 C C . CYS A 1 81 ? -8.395 -5.997 2.896 1.00 94.75 81 CYS A C 1
ATOM 627 O O . CYS A 1 81 ? -8.727 -7.156 2.642 1.00 94.75 81 CYS A O 1
ATOM 629 N N . TRP A 1 82 ? -9.082 -5.225 3.733 1.00 83.00 82 TRP A N 1
ATOM 630 C CA . TRP A 1 82 ? -10.357 -5.647 4.305 1.00 83.00 82 TRP A CA 1
ATOM 631 C C . TRP A 1 82 ? -11.497 -5.369 3.320 1.00 83.00 82 TRP A C 1
ATOM 633 O O . TRP A 1 82 ? -11.431 -4.419 2.539 1.00 83.00 82 TRP A O 1
ATOM 643 N N . SER A 1 83 ? -12.488 -6.260 3.324 1.00 53.84 83 SER A N 1
ATOM 644 C CA . SER A 1 83 ? -13.688 -6.230 2.476 1.00 53.84 83 SER A CA 1
ATOM 645 C C . SER A 1 83 ? -14.698 -5.185 2.918 1.00 53.84 83 SER A C 1
ATOM 647 O O . SER A 1 83 ? -14.954 -5.160 4.145 1.00 53.84 83 SER A O 1
#

pLDDT: mean 96.72, std 5.14, range [53.84, 98.81]

Secondary structure (DSSP, 8-state):
-EEE-HHHHHHHHHHH-TTS-HHHHHHHHHHHHHHHHTT-B-TTT-PBP-HHHHHHS-S--HHHHHS-S--SSSEEEGGG---

Foldseek 3Di:
DAEDALVRCLVVVCVVVVVDDSVLLSVQLVVLLVCLVVCNAAPPPRHGFQSNLCSPPNGYHPCVSPVDDDCPPPYGHNSNPDD

Organism: NCBI:txid1472767